Protein AF-A0A962V4J2-F1 (afdb_monomer_lite)

Foldseek 3Di:
DVVVVVCVVCVVVVDDDDPPFAFDDFDDPVPRFTQWTAGPVGDTDGDRDDDDDPDDDDDDD

Radius of gyration: 14.86 Å; chains: 1; bounding box: 34×33×34 Å

Secondary structure (DSSP, 8-state):
-HHHHHHHHHHTTT----SS--EEEEEE-SSSSEEEEEETTS-EEE-S-------------

pLDDT: mean 94.64, std 5.39, range [65.81, 98.25]

Sequence (61 aa):
SGGELLRSAISSLGVQVHLAARIDTLLDDGQGCVSGVRFADGETLNSDMVIVSTGIRPRDY

Structure (mmCIF, N/CA/C/O backbone):
data_AF-A0A962V4J2-F1
#
_entry.id   AF-A0A962V4J2-F1
#
loop_
_atom_site.group_PDB
_atom_site.id
_atom_site.type_symbol
_atom_site.label_atom_id
_atom_site.label_alt_id
_atom_site.label_comp_id
_atom_site.label_asym_id
_atom_site.label_entity_id
_atom_site.label_seq_id
_atom_site.pdbx_PDB_ins_code
_atom_site.Cartn_x
_atom_site.Cartn_y
_atom_site.Cartn_z
_atom_site.occupancy
_atom_site.B_iso_or_equiv
_atom_site.auth_seq_id
_atom_site.auth_comp_id
_atom_site.auth_asym_id
_atom_site.auth_atom_id
_atom_site.pdbx_PDB_model_num
AT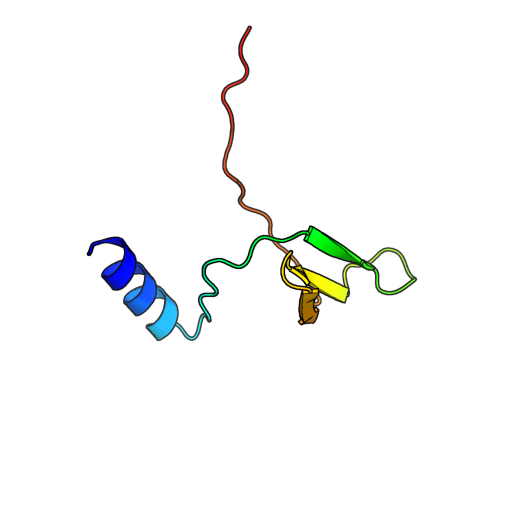OM 1 N N . SER A 1 1 ? 15.454 0.476 -16.294 1.00 85.81 1 SER A N 1
ATOM 2 C CA . SER A 1 1 ? 16.202 1.226 -15.255 1.00 85.81 1 SER A CA 1
ATOM 3 C C . SER A 1 1 ? 16.540 0.306 -14.078 1.00 85.81 1 SER A C 1
ATOM 5 O O . SER A 1 1 ? 16.031 -0.808 -14.028 1.00 85.81 1 SER A O 1
ATOM 7 N N . GLY A 1 2 ? 17.384 0.729 -13.125 1.00 95.12 2 GLY A N 1
ATOM 8 C CA . GLY A 1 2 ? 17.719 -0.100 -11.951 1.00 95.12 2 GLY A CA 1
ATOM 9 C C . GLY A 1 2 ? 16.502 -0.499 -11.099 1.00 95.12 2 GLY A C 1
ATOM 10 O O . GLY A 1 2 ? 16.421 -1.632 -10.636 1.00 95.12 2 GLY A O 1
ATOM 11 N N . GLY A 1 3 ? 15.510 0.390 -10.966 1.00 95.38 3 GLY A N 1
ATOM 12 C CA . GLY A 1 3 ? 14.269 0.095 -10.238 1.00 95.38 3 GLY A CA 1
ATOM 13 C C . GLY A 1 3 ? 13.407 -0.988 -10.898 1.00 95.38 3 GLY A C 1
ATOM 14 O O . GLY A 1 3 ? 12.807 -1.802 -10.204 1.00 95.38 3 GLY A O 1
ATOM 15 N N . GLU A 1 4 ? 13.387 -1.055 -12.231 1.00 95.69 4 GLU A N 1
ATOM 16 C CA . GLU A 1 4 ? 12.663 -2.105 -12.968 1.00 95.69 4 GLU A CA 1
ATOM 17 C C . GLU A 1 4 ? 13.295 -3.487 -12.773 1.00 95.69 4 GLU A C 1
ATOM 19 O O . GLU A 1 4 ? 12.573 -4.467 -12.599 1.00 95.69 4 GLU A O 1
ATOM 24 N N . LEU A 1 5 ? 14.632 -3.567 -12.745 1.00 97.56 5 LEU A N 1
ATOM 25 C CA . LEU A 1 5 ? 15.345 -4.815 -12.451 1.00 97.56 5 LEU A CA 1
ATOM 26 C C . LEU A 1 5 ? 15.015 -5.319 -11.042 1.00 97.56 5 LEU A C 1
ATOM 28 O O . LEU A 1 5 ? 14.694 -6.494 -10.872 1.00 97.56 5 LEU A O 1
ATOM 32 N N . LEU A 1 6 ? 15.022 -4.423 -10.050 1.00 96.81 6 LEU A N 1
ATOM 33 C CA . LEU A 1 6 ? 14.648 -4.766 -8.679 1.00 96.81 6 LEU A CA 1
ATOM 34 C C . LEU A 1 6 ? 13.185 -5.214 -8.587 1.00 96.81 6 LEU A C 1
ATOM 36 O O . LEU A 1 6 ? 12.897 -6.239 -7.973 1.00 96.81 6 LEU A O 1
ATOM 40 N N . ARG A 1 7 ? 12.264 -4.487 -9.234 1.00 96.62 7 ARG A N 1
ATOM 41 C CA . ARG A 1 7 ? 10.847 -4.866 -9.283 1.00 96.62 7 ARG A CA 1
ATOM 42 C C . ARG A 1 7 ? 10.675 -6.272 -9.852 1.00 96.62 7 ARG A C 1
ATOM 44 O O . ARG A 1 7 ? 9.929 -7.054 -9.272 1.00 96.62 7 ARG A O 1
ATOM 51 N N . SER A 1 8 ? 11.359 -6.591 -10.950 1.00 96.62 8 SER A N 1
ATOM 52 C CA . SER A 1 8 ? 11.302 -7.914 -11.584 1.00 96.62 8 SER A CA 1
ATOM 53 C C . SER A 1 8 ? 11.812 -9.016 -10.650 1.00 96.62 8 SER A C 1
ATOM 55 O O . SER A 1 8 ? 11.130 -10.019 -10.457 1.00 96.62 8 SER A O 1
ATOM 57 N N . ALA A 1 9 ? 12.957 -8.793 -9.998 1.00 97.81 9 ALA A N 1
ATOM 58 C CA . ALA A 1 9 ? 13.541 -9.744 -9.054 1.00 97.81 9 ALA A CA 1
ATOM 59 C C . ALA A 1 9 ? 12.660 -9.984 -7.816 1.00 97.81 9 ALA A C 1
ATOM 61 O O . ALA A 1 9 ? 12.551 -11.110 -7.350 1.00 97.81 9 ALA A O 1
ATOM 62 N N . ILE A 1 10 ? 12.007 -8.948 -7.286 1.00 97.25 10 ILE A N 1
ATOM 63 C CA . ILE A 1 10 ? 11.064 -9.099 -6.167 1.00 97.25 10 ILE A CA 1
ATOM 64 C C . ILE A 1 10 ? 9.798 -9.829 -6.636 1.00 97.25 10 ILE A C 1
ATOM 66 O O . ILE A 1 10 ? 9.321 -10.744 -5.968 1.00 97.25 10 ILE A O 1
ATOM 70 N N . SER A 1 11 ? 9.291 -9.475 -7.818 1.00 97.44 11 SER A N 1
ATOM 71 C CA . SER A 1 11 ? 8.082 -10.091 -8.377 1.00 97.44 11 SER A CA 1
ATOM 72 C C . SER A 1 11 ? 8.270 -11.582 -8.674 1.00 97.44 11 SER A C 1
ATOM 74 O O . SER A 1 11 ? 7.339 -12.360 -8.483 1.00 97.44 11 SER A O 1
ATOM 76 N N . SER A 1 12 ? 9.470 -12.017 -9.081 1.00 97.62 12 SER A N 1
ATOM 77 C CA . SER A 1 12 ? 9.764 -13.438 -9.320 1.00 97.62 12 SER A CA 1
ATOM 78 C C . SER A 1 12 ? 9.779 -14.290 -8.045 1.00 97.62 12 SER A C 1
ATOM 80 O O . SER A 1 12 ? 9.649 -15.508 -8.134 1.00 97.62 12 SER A O 1
ATOM 82 N N . LEU A 1 13 ? 9.872 -13.666 -6.866 1.00 98.19 13 LEU A N 1
ATOM 83 C CA . LEU A 1 13 ? 9.714 -14.328 -5.567 1.00 98.19 13 LEU A CA 1
ATOM 84 C C . LEU A 1 13 ? 8.238 -14.478 -5.152 1.00 98.19 13 LEU A C 1
ATOM 86 O O . LEU A 1 13 ? 7.958 -14.934 -4.048 1.00 98.19 13 LEU A O 1
ATOM 90 N N . GLY A 1 14 ? 7.290 -14.081 -6.009 1.00 97.62 14 GLY A N 1
ATOM 91 C CA . GLY A 1 14 ? 5.856 -14.098 -5.709 1.00 97.62 14 GLY A CA 1
ATOM 92 C C . GLY A 1 14 ? 5.377 -12.889 -4.902 1.00 97.62 14 GLY A C 1
ATOM 93 O O . GLY A 1 14 ? 4.235 -12.870 -4.447 1.00 97.62 14 GLY A O 1
ATOM 94 N N . VAL A 1 15 ? 6.225 -11.871 -4.727 1.00 97.12 15 VAL A N 1
ATOM 95 C CA . VAL A 1 15 ? 5.880 -10.647 -3.999 1.00 97.12 15 VAL A CA 1
ATOM 96 C C . VAL A 1 15 ? 5.254 -9.635 -4.955 1.00 97.12 15 VAL A C 1
ATOM 98 O O . VAL A 1 15 ? 5.854 -9.247 -5.956 1.00 97.12 15 VAL A O 1
ATOM 101 N N . GLN A 1 16 ? 4.053 -9.163 -4.632 1.00 96.12 16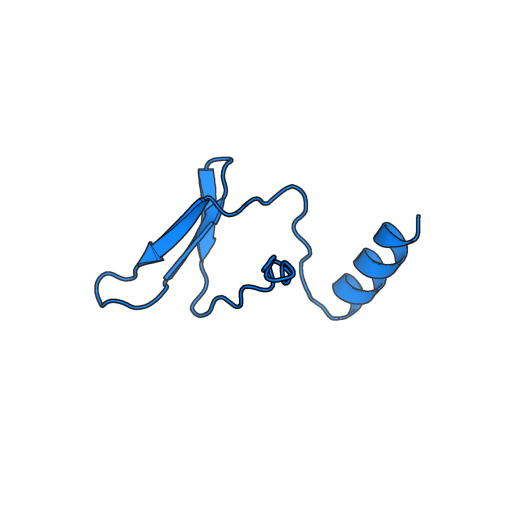 GLN A N 1
ATOM 102 C CA . GLN A 1 16 ? 3.392 -8.115 -5.407 1.00 96.12 16 GLN A CA 1
ATOM 103 C C . GLN A 1 16 ? 3.971 -6.741 -5.054 1.00 96.12 16 GLN A C 1
ATOM 105 O O . GLN A 1 16 ? 4.117 -6.391 -3.885 1.00 96.12 16 GLN A O 1
ATOM 110 N N . VAL A 1 17 ? 4.311 -5.955 -6.079 1.00 95.50 17 VAL A N 1
ATOM 111 C CA . VAL A 1 17 ? 4.892 -4.616 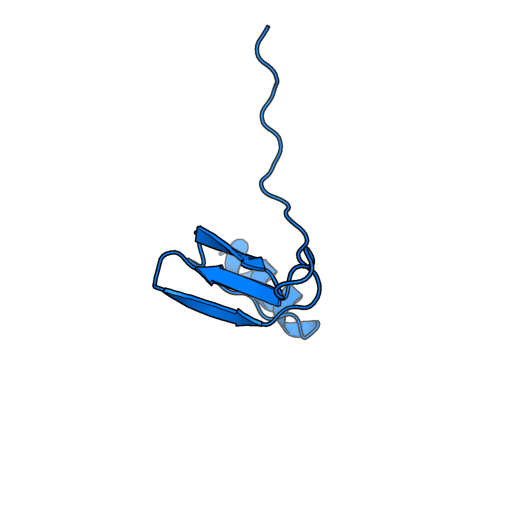-5.915 1.00 95.50 17 VAL A CA 1
ATOM 112 C C . VAL A 1 17 ? 3.885 -3.566 -6.366 1.00 95.50 17 VAL A C 1
ATOM 114 O O . VAL A 1 17 ? 3.655 -3.396 -7.566 1.00 95.50 17 VAL A O 1
ATOM 117 N N . HIS A 1 18 ? 3.339 -2.831 -5.400 1.00 93.94 18 HIS A N 1
ATOM 118 C CA . HIS A 1 18 ? 2.462 -1.686 -5.633 1.00 93.94 18 HIS A CA 1
ATOM 119 C C . HIS A 1 18 ? 3.297 -0.399 -5.637 1.00 93.94 18 HIS A C 1
ATOM 121 O O . HIS A 1 18 ? 4.009 -0.096 -4.680 1.00 93.94 18 HIS A O 1
ATOM 127 N N . LEU A 1 19 ? 3.243 0.352 -6.738 1.00 93.88 19 LEU A N 1
ATOM 128 C CA . LEU A 1 19 ? 3.888 1.660 -6.884 1.00 93.88 19 LEU A CA 1
ATOM 129 C C . LEU A 1 19 ? 2.825 2.754 -6.843 1.00 93.88 19 LEU A C 1
ATOM 131 O O . LEU A 1 19 ? 1.655 2.474 -7.066 1.00 93.88 19 LEU A O 1
ATOM 135 N N . ALA A 1 20 ? 3.233 3.991 -6.546 1.00 94.12 20 ALA A N 1
ATOM 136 C CA . ALA A 1 20 ? 2.308 5.103 -6.291 1.00 94.12 20 ALA A CA 1
ATOM 137 C C . ALA A 1 20 ? 1.274 4.826 -5.169 1.00 94.12 20 ALA A C 1
ATOM 139 O O . ALA A 1 20 ? 0.340 5.596 -4.983 1.00 94.12 20 ALA A O 1
ATOM 140 N N . ALA A 1 21 ? 1.494 3.782 -4.365 1.00 95.12 21 ALA A N 1
ATOM 141 C CA . ALA A 1 21 ? 0.603 3.317 -3.309 1.00 95.12 21 ALA A CA 1
ATOM 142 C C . ALA A 1 21 ? 0.948 3.976 -1.966 1.00 95.12 21 ALA A C 1
ATOM 144 O O . ALA A 1 21 ? 1.491 3.357 -1.047 1.00 95.12 21 ALA A O 1
ATOM 145 N N . ARG A 1 22 ? 0.701 5.283 -1.861 1.00 95.69 22 ARG A N 1
ATOM 146 C CA . ARG A 1 22 ? 0.900 6.004 -0.599 1.00 95.69 22 ARG A CA 1
ATOM 147 C C . ARG A 1 22 ? -0.152 5.548 0.410 1.00 95.69 22 ARG A C 1
ATOM 149 O O . ARG A 1 22 ? -1.336 5.722 0.156 1.00 95.69 22 ARG A O 1
ATOM 156 N N . ILE A 1 23 ? 0.280 5.025 1.556 1.00 95.50 23 ILE A N 1
ATOM 157 C CA . ILE A 1 23 ? -0.620 4.693 2.669 1.00 95.50 23 ILE A CA 1
ATOM 158 C C . ILE A 1 23 ? -1.180 5.990 3.266 1.00 95.50 23 ILE A C 1
ATOM 160 O O . ILE A 1 23 ? -0.426 6.928 3.539 1.00 95.50 23 ILE A O 1
ATOM 164 N N . ASP A 1 24 ? -2.495 6.020 3.456 1.00 97.06 24 ASP A N 1
ATOM 165 C CA . ASP A 1 24 ? -3.225 7.070 4.165 1.00 97.06 24 ASP A CA 1
ATOM 166 C C . ASP A 1 24 ? -3.575 6.621 5.589 1.00 97.06 24 ASP A C 1
ATOM 168 O O . ASP A 1 24 ? -3.241 7.304 6.554 1.00 97.06 24 ASP A O 1
ATOM 172 N N . THR A 1 25 ? -4.169 5.431 5.726 1.00 97.56 25 THR A N 1
ATOM 173 C CA . THR A 1 25 ? -4.693 4.934 7.005 1.00 97.56 25 THR A CA 1
ATOM 174 C C . THR A 1 25 ? -4.385 3.443 7.194 1.00 97.56 25 THR A C 1
ATOM 176 O O . THR A 1 25 ? -4.566 2.650 6.270 1.00 97.56 25 THR A O 1
ATOM 179 N N . LEU A 1 26 ? -3.960 3.043 8.401 1.00 97.50 26 LEU A N 1
ATOM 180 C CA . LEU A 1 26 ? -4.003 1.640 8.841 1.00 97.50 26 LEU A CA 1
ATOM 181 C C . LEU A 1 26 ? -5.407 1.349 9.381 1.00 97.50 26 LEU A C 1
ATOM 183 O O . LEU A 1 26 ? -5.909 2.100 10.216 1.00 97.50 26 LEU A O 1
ATOM 187 N N . LEU A 1 27 ? -6.049 0.300 8.879 1.00 98.25 27 LEU A N 1
ATOM 188 C CA . LEU A 1 27 ? -7.407 -0.074 9.268 1.00 98.25 27 LEU A CA 1
ATOM 189 C C . LEU A 1 27 ? -7.373 -0.918 10.545 1.00 98.25 27 LEU A C 1
ATOM 191 O O . LEU A 1 27 ? -6.525 -1.797 10.672 1.00 98.25 27 LEU A O 1
ATOM 195 N N . ASP A 1 28 ? -8.297 -0.646 11.463 1.00 97.38 28 ASP A N 1
ATOM 196 C CA . ASP A 1 28 ? -8.495 -1.406 12.700 1.00 97.38 28 ASP A CA 1
ATOM 197 C C . ASP A 1 28 ? -9.560 -2.495 12.491 1.00 97.38 28 ASP A C 1
ATOM 199 O O . ASP A 1 28 ? -10.476 -2.333 11.679 1.00 97.38 28 ASP A O 1
ATOM 203 N N . ASP A 1 29 ? -9.443 -3.620 13.186 1.00 96.94 29 ASP A N 1
ATOM 204 C CA . ASP A 1 29 ? -10.403 -4.730 13.156 1.00 96.94 29 ASP A CA 1
ATOM 205 C C . ASP A 1 29 ? -11.572 -4.568 14.152 1.00 96.94 29 ASP A C 1
ATOM 207 O O . ASP A 1 29 ? -12.461 -5.418 14.215 1.00 96.94 29 ASP A O 1
ATOM 211 N N . GLY A 1 30 ? -11.596 -3.479 14.923 1.00 97.12 30 GLY A N 1
ATOM 212 C CA . GLY A 1 30 ? -12.543 -3.218 16.005 1.00 97.12 30 GLY A CA 1
ATOM 213 C C . GLY A 1 30 ? -12.086 -3.745 17.369 1.00 97.12 30 GLY A C 1
ATOM 214 O O . GLY A 1 30 ? -12.789 -3.540 18.360 1.00 97.12 30 GLY A O 1
ATOM 215 N N . GLN A 1 31 ? -10.934 -4.414 17.441 1.00 97.00 31 GLN A N 1
ATOM 216 C CA . GLN A 1 31 ? -10.345 -4.978 18.658 1.00 97.00 31 GLN A CA 1
ATOM 217 C C . GLN A 1 31 ? -8.942 -4.425 18.950 1.00 97.00 31 GLN A C 1
ATOM 219 O O . GLN A 1 31 ? -8.286 -4.881 19.889 1.00 97.00 31 GLN A O 1
ATOM 224 N N . GLY A 1 32 ? -8.490 -3.414 18.202 1.00 95.19 32 GLY A N 1
ATOM 225 C CA . GLY A 1 32 ? -7.160 -2.827 18.357 1.00 95.19 32 GLY A CA 1
ATOM 226 C C . GLY A 1 32 ? -6.073 -3.520 17.532 1.00 95.19 32 GLY A C 1
ATOM 227 O O . GLY A 1 32 ? -4.888 -3.265 17.769 1.00 95.19 32 GLY A O 1
ATOM 228 N N . CYS A 1 33 ? -6.432 -4.418 16.607 1.00 97.25 33 CYS A N 1
ATOM 229 C CA . CYS A 1 33 ? -5.501 -5.063 15.685 1.00 97.25 33 CYS A CA 1
ATOM 230 C C . CYS A 1 33 ? -5.659 -4.515 14.262 1.00 97.25 33 CYS A C 1
ATOM 232 O O . CYS A 1 33 ? -6.718 -4.034 13.864 1.00 97.25 33 CYS A O 1
ATOM 234 N N . VAL A 1 34 ? -4.586 -4.593 13.469 1.00 97.69 34 VAL A N 1
ATOM 235 C CA . VAL A 1 34 ? -4.643 -4.173 12.065 1.00 97.69 34 VAL A CA 1
ATOM 236 C C . VAL A 1 34 ? -5.481 -5.159 11.247 1.00 97.69 34 VAL A C 1
ATOM 238 O O . VAL A 1 34 ? -5.328 -6.368 11.392 1.00 97.69 34 VAL A O 1
ATOM 241 N N . SER A 1 35 ? -6.343 -4.638 10.376 1.00 98.25 35 SER A N 1
ATOM 242 C CA . SER A 1 35 ? -7.137 -5.418 9.413 1.00 98.25 35 SER A CA 1
ATOM 243 C C . SER A 1 35 ? -6.766 -5.133 7.953 1.00 98.25 35 SER A C 1
ATOM 245 O O . SER A 1 35 ? -7.152 -5.867 7.038 1.00 98.25 35 SER A O 1
ATOM 247 N N . GLY A 1 36 ? -5.996 -4.072 7.705 1.00 98.06 36 GLY A N 1
ATOM 248 C CA . GLY A 1 36 ? -5.526 -3.718 6.372 1.00 98.06 36 GLY A CA 1
ATOM 249 C C . GLY A 1 36 ? -4.952 -2.311 6.274 1.00 98.06 36 GLY A C 1
ATOM 250 O O . GLY A 1 36 ? -4.713 -1.628 7.270 1.00 98.06 36 GLY A O 1
ATOM 251 N N . VAL A 1 37 ? -4.751 -1.866 5.038 1.00 98.00 37 VAL A N 1
ATOM 252 C CA . VAL A 1 37 ? -4.296 -0.517 4.689 1.00 98.00 37 VAL A CA 1
ATOM 253 C C . VAL A 1 37 ? -5.263 0.133 3.713 1.00 98.00 37 VAL A C 1
ATOM 255 O O . VAL A 1 37 ? -5.756 -0.513 2.790 1.00 98.00 37 VAL A O 1
ATOM 258 N N . ARG A 1 38 ? -5.507 1.430 3.900 1.00 98.12 38 ARG A N 1
ATOM 259 C CA . ARG A 1 38 ? -6.135 2.303 2.909 1.00 98.12 38 ARG A CA 1
ATOM 260 C C . ARG A 1 38 ? -5.077 3.206 2.299 1.00 98.12 38 ARG A C 1
ATOM 262 O O . ARG A 1 38 ? -4.321 3.861 3.025 1.00 98.12 38 ARG A O 1
ATOM 269 N N . PHE A 1 39 ? -5.037 3.248 0.979 1.00 97.62 39 PHE A N 1
ATOM 270 C CA . PHE A 1 39 ? -4.156 4.121 0.222 1.00 97.62 39 PHE A CA 1
ATOM 271 C C . PHE A 1 39 ? -4.800 5.496 0.002 1.00 97.62 39 PHE A C 1
ATOM 273 O O . PHE A 1 39 ? -6.006 5.680 0.158 1.00 97.62 39 PHE A O 1
ATOM 280 N N . ALA A 1 40 ? -3.980 6.485 -0.345 1.00 97.88 40 ALA A N 1
ATOM 281 C CA . ALA A 1 40 ? -4.403 7.871 -0.542 1.00 97.88 40 ALA A CA 1
ATOM 282 C C . ALA A 1 40 ? -5.350 8.066 -1.742 1.00 97.88 40 ALA A C 1
ATOM 284 O O . ALA A 1 40 ? -6.013 9.096 -1.833 1.00 97.88 40 ALA A O 1
ATOM 285 N N . ASP A 1 41 ? -5.416 7.096 -2.653 1.00 96.62 41 ASP A N 1
ATOM 286 C CA . ASP A 1 41 ? -6.394 7.043 -3.744 1.00 96.62 41 ASP A CA 1
ATOM 287 C C . ASP A 1 41 ? -7.743 6.423 -3.325 1.00 96.62 41 ASP A C 1
ATOM 289 O O . ASP A 1 41 ? -8.693 6.427 -4.106 1.00 96.62 41 ASP A O 1
ATOM 293 N N . GLY A 1 42 ? -7.850 5.941 -2.083 1.00 97.12 42 GLY A N 1
ATOM 294 C CA . GLY A 1 42 ? -9.044 5.325 -1.514 1.00 97.12 42 GLY A CA 1
ATOM 295 C C . GLY A 1 42 ? -9.102 3.801 -1.639 1.00 97.12 42 GLY A C 1
ATOM 296 O O . GLY A 1 42 ? -9.986 3.203 -1.024 1.00 97.12 42 GLY A O 1
ATOM 297 N N . GLU A 1 43 ? -8.184 3.157 -2.369 1.00 97.50 43 GLU A N 1
ATOM 298 C CA . GLU A 1 43 ? -8.121 1.694 -2.451 1.00 97.50 43 GLU A CA 1
ATOM 299 C C . GLU A 1 43 ? -7.769 1.085 -1.083 1.00 97.50 43 GLU A C 1
ATOM 301 O O . GLU A 1 43 ? -7.014 1.660 -0.292 1.00 97.50 43 GLU A O 1
ATOM 306 N N . THR A 1 44 ? -8.322 -0.094 -0.791 1.00 97.75 44 THR A N 1
ATOM 307 C CA . THR A 1 44 ? -8.038 -0.843 0.436 1.00 97.75 44 THR A CA 1
ATOM 308 C C . THR A 1 44 ? -7.444 -2.208 0.132 1.00 97.75 44 THR A C 1
ATOM 310 O O . THR A 1 44 ? -7.994 -2.952 -0.680 1.00 97.75 44 THR A O 1
ATOM 313 N N . LEU A 1 45 ? -6.391 -2.575 0.860 1.00 97.31 45 LEU A N 1
ATOM 314 C CA . LEU A 1 45 ? -5.796 -3.907 0.842 1.00 97.31 45 LEU A CA 1
ATOM 315 C C . LEU A 1 45 ? -5.924 -4.541 2.232 1.00 97.31 45 LEU A C 1
ATOM 317 O O . LEU A 1 45 ? -5.400 -4.010 3.212 1.00 97.31 45 LEU A O 1
ATOM 321 N N . ASN A 1 46 ? -6.614 -5.680 2.308 1.00 97.88 46 ASN A N 1
ATOM 322 C CA . ASN A 1 46 ? -6.753 -6.447 3.548 1.00 97.88 46 ASN A CA 1
ATOM 323 C C . ASN A 1 46 ? -5.404 -7.059 3.935 1.00 97.88 46 ASN A C 1
ATOM 325 O O . ASN A 1 46 ? -4.678 -7.570 3.078 1.00 97.88 46 ASN A O 1
ATOM 329 N N . SER A 1 47 ? -5.049 -6.999 5.215 1.00 96.62 47 SER A N 1
ATOM 330 C CA . SER A 1 47 ? -3.780 -7.525 5.723 1.00 96.62 47 SER A CA 1
ATOM 331 C C . SER A 1 47 ? -3.848 -7.732 7.231 1.00 96.62 47 SER A C 1
ATOM 333 O O . SER A 1 47 ? -4.144 -6.794 7.964 1.00 96.62 47 SER A O 1
ATOM 335 N N . ASP A 1 48 ? -3.473 -8.926 7.687 1.00 96.62 48 ASP A N 1
ATOM 336 C CA . ASP A 1 48 ? -3.413 -9.261 9.119 1.00 96.62 48 ASP A CA 1
ATOM 337 C C . ASP A 1 48 ? -2.154 -8.696 9.810 1.00 96.62 48 ASP A C 1
ATOM 339 O O . ASP A 1 48 ? -2.040 -8.684 11.034 1.00 96.62 48 ASP A O 1
ATOM 343 N N . MET A 1 49 ? -1.167 -8.244 9.026 1.00 96.31 49 MET A N 1
ATOM 344 C CA . MET A 1 49 ? 0.083 -7.664 9.517 1.00 96.31 49 MET A CA 1
ATOM 345 C C . MET A 1 49 ? 0.599 -6.595 8.554 1.00 96.31 49 MET A C 1
ATOM 347 O O . MET A 1 49 ? 0.567 -6.770 7.337 1.00 96.31 49 MET A O 1
ATOM 351 N N . VAL A 1 50 ? 1.145 -5.509 9.106 1.00 96.00 50 VAL A N 1
ATOM 352 C CA . VAL A 1 50 ? 1.784 -4.433 8.339 1.00 96.00 50 VAL A CA 1
ATOM 353 C C . VAL A 1 50 ? 3.183 -4.169 8.890 1.00 96.00 50 VAL A C 1
ATOM 355 O O . VAL A 1 50 ? 3.356 -3.938 10.085 1.00 96.00 50 VAL A O 1
ATOM 358 N N . ILE A 1 51 ? 4.187 -4.173 8.010 1.00 94.88 51 ILE A N 1
ATOM 359 C CA . ILE A 1 51 ? 5.564 -3.776 8.331 1.00 94.88 51 ILE A CA 1
ATOM 360 C C . ILE A 1 51 ? 5.854 -2.457 7.622 1.00 94.88 51 ILE A C 1
ATOM 362 O O . ILE A 1 51 ? 5.781 -2.372 6.397 1.00 94.88 51 ILE A O 1
ATOM 366 N N . VAL A 1 52 ? 6.205 -1.425 8.390 1.00 91.31 52 VAL A N 1
ATOM 367 C CA . VAL A 1 52 ? 6.495 -0.091 7.855 1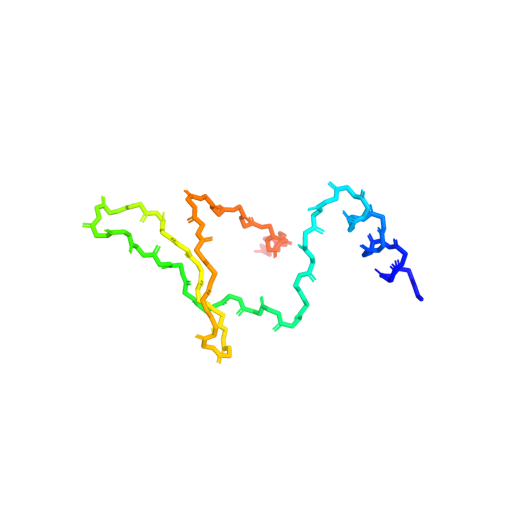.00 91.31 52 VAL A CA 1
ATOM 368 C C . VAL A 1 52 ? 8.002 0.142 7.827 1.00 91.31 52 VAL A C 1
ATOM 370 O O . VAL A 1 52 ? 8.652 0.222 8.866 1.00 91.31 52 VAL A O 1
ATOM 373 N N . SER A 1 53 ? 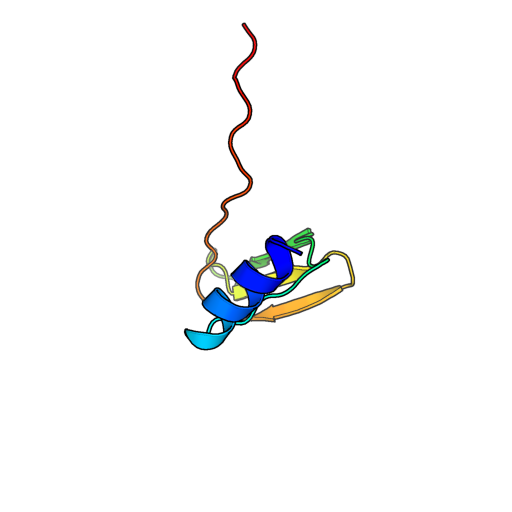8.557 0.302 6.626 1.00 90.75 53 SER A N 1
ATOM 374 C CA . SER A 1 53 ? 9.953 0.689 6.406 1.00 90.75 53 SER A CA 1
ATOM 375 C C . SER A 1 53 ? 10.023 2.022 5.650 1.00 90.75 53 SER A C 1
ATOM 377 O O . SER A 1 53 ? 10.328 2.065 4.460 1.00 90.75 53 SER A O 1
ATOM 379 N N . THR A 1 54 ? 9.715 3.133 6.321 1.00 85.62 54 THR A N 1
ATOM 380 C CA . THR A 1 54 ? 9.653 4.484 5.711 1.00 85.62 54 THR 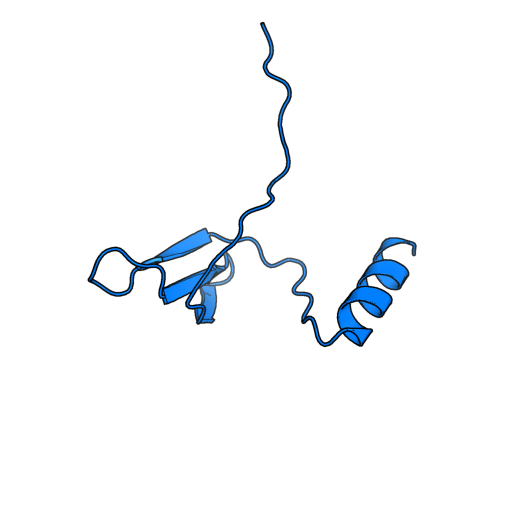A CA 1
ATOM 381 C C . THR A 1 54 ? 10.983 5.243 5.735 1.00 85.62 54 THR A C 1
ATOM 383 O O . THR A 1 54 ? 11.013 6.463 5.581 1.00 85.62 54 THR A O 1
ATOM 386 N N . GLY A 1 55 ? 12.092 4.525 5.925 1.00 86.44 55 GLY A N 1
ATOM 387 C CA . GLY A 1 55 ? 13.420 5.108 6.085 1.00 86.44 55 GLY A CA 1
ATOM 388 C C . GLY A 1 55 ? 13.629 5.770 7.450 1.00 86.44 55 GLY A C 1
ATOM 389 O O . GLY A 1 55 ? 12.707 5.930 8.249 1.00 86.44 55 GLY A O 1
ATOM 390 N N . ILE A 1 56 ? 14.878 6.142 7.718 1.00 87.62 56 ILE A N 1
ATOM 391 C CA . ILE A 1 56 ? 15.300 6.823 8.945 1.00 87.62 56 ILE A CA 1
ATOM 392 C C . ILE A 1 56 ? 15.711 8.241 8.555 1.00 87.62 56 ILE A C 1
ATOM 394 O O . ILE A 1 56 ? 16.431 8.426 7.574 1.00 87.62 56 ILE A O 1
ATOM 398 N N . ARG A 1 57 ? 15.268 9.246 9.316 1.00 85.81 57 ARG A N 1
ATOM 399 C CA . ARG A 1 57 ? 15.811 10.607 9.212 1.00 85.81 57 ARG A CA 1
ATOM 400 C C . ARG A 1 57 ? 16.896 10.790 10.274 1.00 85.81 57 ARG A C 1
ATOM 402 O O . ARG A 1 57 ? 16.645 10.417 11.422 1.00 85.81 57 ARG A O 1
ATOM 409 N N . PRO A 1 58 ? 18.075 11.337 9.923 1.00 86.50 58 PRO A N 1
ATOM 410 C CA . PRO A 1 58 ? 19.061 11.746 10.913 1.00 86.50 58 PRO A CA 1
ATOM 411 C C . PRO A 1 58 ? 18.418 12.676 11.942 1.00 86.50 58 PRO A C 1
ATOM 413 O O . PRO A 1 58 ? 17.565 13.496 11.604 1.00 86.50 58 PRO A O 1
ATOM 416 N N . ARG A 1 59 ? 18.797 12.515 13.208 1.00 85.19 59 ARG A N 1
ATOM 417 C CA . ARG A 1 59 ? 18.359 13.414 14.270 1.00 85.19 59 ARG A CA 1
ATOM 418 C C . ARG A 1 59 ? 19.281 14.627 14.251 1.00 85.19 59 ARG A C 1
ATOM 420 O O . ARG A 1 59 ? 20.435 14.501 14.651 1.00 85.19 59 ARG A O 1
ATOM 427 N N . ASP A 1 60 ? 18.781 15.755 13.764 1.00 83.94 60 ASP A N 1
ATOM 428 C CA . ASP A 1 60 ? 19.498 17.026 13.857 1.00 83.94 60 ASP A CA 1
ATOM 429 C C . ASP A 1 60 ? 19.590 17.424 15.346 1.00 83.94 60 ASP A C 1
ATOM 431 O O . ASP A 1 60 ? 18.582 17.381 16.062 1.00 83.94 60 ASP A O 1
ATOM 435 N N . TYR A 1 61 ? 20.802 17.735 15.815 1.00 65.81 61 TYR A N 1
ATOM 436 C CA . TYR A 1 61 ? 21.086 18.347 17.120 1.00 65.81 61 TYR A CA 1
ATOM 437 C C . TYR A 1 61 ? 21.581 19.774 16.906 1.00 65.81 61 TYR A C 1
ATOM 439 O O . TYR A 1 61 ? 22.363 19.972 15.947 1.00 65.81 61 TYR A O 1
#